Protein AF-A0A1H4ZM71-F1 (afdb_monomer_lite)

Structure (mmCIF, N/CA/C/O backbone):
data_AF-A0A1H4ZM71-F1
#
_entry.id   AF-A0A1H4ZM71-F1
#
loop_
_atom_site.group_PDB
_atom_site.id
_atom_site.type_symbol
_atom_site.label_atom_id
_atom_site.label_alt_id
_atom_site.label_comp_id
_atom_site.label_asym_id
_atom_site.label_entity_id
_atom_site.label_seq_id
_atom_site.pdbx_PDB_ins_code
_atom_site.Cartn_x
_atom_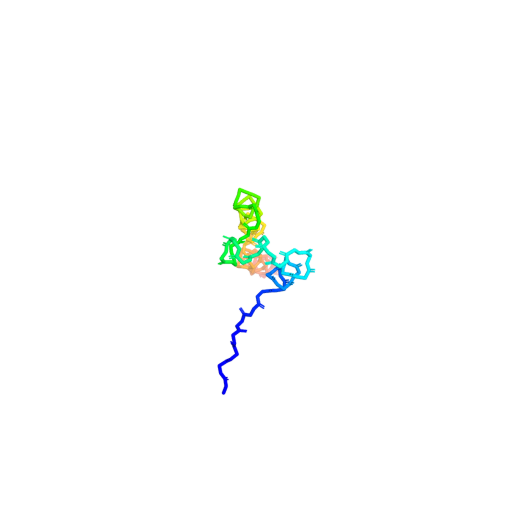site.Cartn_y
_atom_site.Cartn_z
_atom_site.occupancy
_atom_site.B_iso_or_equiv
_atom_site.auth_seq_id
_atom_site.auth_comp_id
_atom_site.auth_asym_id
_atom_site.auth_atom_id
_atom_site.pdbx_PDB_model_num
ATOM 1 N N . MET A 1 1 ? 23.677 -15.346 5.224 1.00 41.59 1 MET A N 1
ATOM 2 C CA . MET A 1 1 ? 23.338 -14.744 3.915 1.00 41.59 1 MET A CA 1
ATOM 3 C C . MET A 1 1 ? 22.273 -13.689 4.155 1.00 41.59 1 MET A C 1
ATOM 5 O O . MET A 1 1 ? 21.297 -13.980 4.834 1.00 41.59 1 MET A O 1
ATOM 9 N N . LYS A 1 2 ? 22.501 -12.446 3.721 1.00 48.53 2 LYS A N 1
ATOM 10 C CA . LYS A 1 2 ? 21.542 -11.349 3.894 1.00 48.53 2 LYS A CA 1
ATOM 11 C C . LYS A 1 2 ? 20.412 -11.585 2.890 1.00 48.53 2 LYS A C 1
ATOM 13 O O . LYS A 1 2 ? 20.669 -11.612 1.694 1.00 48.53 2 LYS A O 1
ATOM 18 N N . HIS A 1 3 ? 19.199 -11.852 3.365 1.00 53.66 3 HIS A N 1
ATOM 19 C CA . HIS A 1 3 ? 18.041 -11.916 2.479 1.00 53.66 3 HIS A CA 1
ATOM 20 C C . HIS A 1 3 ? 17.737 -10.494 2.022 1.00 53.66 3 HIS A C 1
ATOM 22 O O . HIS A 1 3 ? 17.113 -9.723 2.756 1.00 53.66 3 HIS A O 1
ATOM 28 N N . ASP A 1 4 ? 18.210 -10.132 0.834 1.00 71.19 4 ASP A N 1
ATOM 29 C CA . ASP A 1 4 ? 17.779 -8.900 0.197 1.00 71.19 4 ASP A CA 1
ATOM 30 C C . ASP A 1 4 ? 16.282 -9.040 -0.086 1.00 71.19 4 ASP A C 1
ATOM 32 O O . ASP A 1 4 ? 15.833 -9.907 -0.837 1.00 71.19 4 ASP A O 1
ATOM 36 N N . ARG A 1 5 ? 15.477 -8.236 0.617 1.00 73.19 5 ARG A N 1
ATOM 37 C CA . ARG A 1 5 ? 14.023 -8.216 0.447 1.00 73.19 5 ARG A CA 1
ATOM 38 C C . ARG A 1 5 ? 13.722 -7.534 -0.881 1.00 73.19 5 ARG A C 1
ATOM 40 O O . ARG A 1 5 ? 13.548 -6.320 -0.939 1.00 73.19 5 ARG A O 1
ATOM 47 N N . ILE A 1 6 ? 13.690 -8.322 -1.948 1.00 72.62 6 ILE A N 1
ATOM 48 C CA . ILE A 1 6 ? 13.281 -7.869 -3.276 1.00 72.62 6 ILE A CA 1
ATOM 49 C C . ILE A 1 6 ? 11.751 -7.843 -3.303 1.00 72.62 6 ILE A C 1
ATOM 51 O O . ILE A 1 6 ? 11.098 -8.832 -2.970 1.00 72.62 6 ILE A O 1
ATOM 55 N N . SER A 1 7 ? 11.160 -6.701 -3.661 1.00 78.75 7 SER A N 1
ATOM 56 C CA . SER A 1 7 ? 9.709 -6.620 -3.825 1.00 78.75 7 SER A CA 1
ATOM 57 C C . SER A 1 7 ? 9.282 -7.394 -5.075 1.00 78.75 7 SER A C 1
ATOM 59 O O . SER A 1 7 ? 9.954 -7.344 -6.106 1.00 78.75 7 SER A O 1
ATOM 61 N N . VAL A 1 8 ? 8.135 -8.074 -5.008 1.00 81.44 8 VAL A N 1
ATOM 62 C CA . VAL A 1 8 ? 7.567 -8.788 -6.167 1.00 81.44 8 VAL A CA 1
ATOM 63 C C . VAL A 1 8 ? 7.352 -7.828 -7.341 1.00 81.44 8 VAL A C 1
ATOM 65 O O . VAL A 1 8 ? 7.603 -8.189 -8.481 1.00 81.44 8 VAL A O 1
ATOM 68 N N . THR A 1 9 ? 6.989 -6.576 -7.056 1.00 77.12 9 THR A N 1
ATOM 69 C CA . THR A 1 9 ? 6.829 -5.515 -8.058 1.00 77.12 9 THR A CA 1
ATOM 70 C C . THR A 1 9 ? 8.132 -5.169 -8.782 1.00 77.12 9 THR A C 1
ATOM 72 O O . THR A 1 9 ? 8.121 -4.925 -9.987 1.00 77.12 9 THR A O 1
ATOM 75 N N . ASN A 1 10 ? 9.264 -5.150 -8.073 1.00 80.75 10 ASN A N 1
ATOM 76 C CA . ASN A 1 10 ? 10.565 -4.923 -8.702 1.00 80.75 10 ASN A CA 1
ATOM 77 C C . ASN A 1 10 ? 10.966 -6.117 -9.568 1.00 80.75 10 ASN A C 1
ATOM 79 O O . ASN A 1 10 ? 11.503 -5.921 -10.654 1.00 80.75 10 ASN A O 1
ATOM 83 N N . LEU A 1 11 ? 10.660 -7.337 -9.116 1.00 83.81 11 LEU A N 1
ATOM 84 C CA . LEU A 1 11 ? 10.916 -8.549 -9.888 1.00 83.81 11 LEU A CA 1
ATOM 85 C C . LEU A 1 11 ? 10.084 -8.578 -11.177 1.00 83.81 11 LEU A C 1
ATOM 87 O O . LEU A 1 11 ? 10.628 -8.853 -12.242 1.00 83.81 11 LEU A O 1
ATOM 91 N N . SER A 1 12 ? 8.794 -8.237 -11.102 1.00 82.31 12 SER A N 1
ATOM 92 C CA . SER A 1 12 ? 7.925 -8.166 -12.280 1.00 82.31 12 SER A CA 1
ATOM 93 C C . SER A 1 12 ? 8.354 -7.067 -13.251 1.00 82.31 12 SER A C 1
ATOM 95 O O . SER 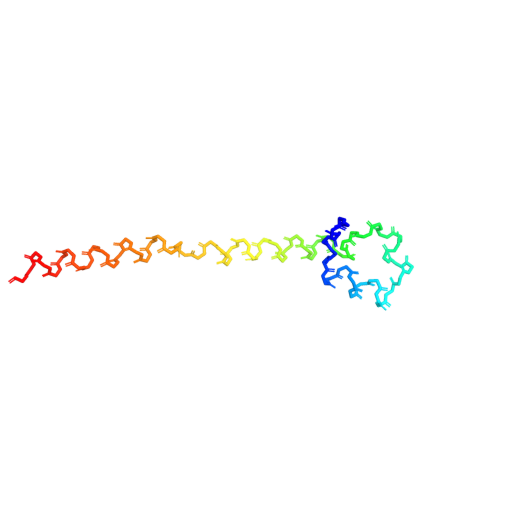A 1 12 ? 8.371 -7.306 -14.451 1.00 82.31 12 SER A O 1
ATOM 97 N N . PHE A 1 13 ? 8.763 -5.893 -12.754 1.00 83.44 13 PHE A N 1
ATOM 98 C CA . PHE A 1 13 ? 9.230 -4.816 -13.631 1.00 83.44 13 PHE A CA 1
ATOM 99 C C . PHE A 1 13 ? 10.537 -5.188 -14.348 1.00 83.44 13 PHE A C 1
ATOM 101 O O . PHE A 1 13 ? 10.671 -4.949 -15.546 1.00 83.44 13 PHE A O 1
ATOM 108 N N . TYR A 1 14 ? 11.478 -5.825 -13.644 1.00 85.00 14 TYR A N 1
ATOM 109 C CA . TYR A 1 14 ? 12.702 -6.331 -14.265 1.00 85.00 14 TYR A CA 1
ATOM 110 C C . TYR A 1 14 ? 12.420 -7.423 -15.308 1.00 85.00 14 TYR A C 1
ATOM 112 O O . TYR A 1 14 ? 13.028 -7.410 -16.375 1.00 85.00 14 TYR A O 1
ATOM 120 N N . ALA A 1 15 ? 11.489 -8.341 -15.023 1.00 88.25 15 ALA A N 1
ATOM 121 C CA . ALA A 1 15 ? 11.098 -9.401 -15.954 1.00 88.25 15 ALA A CA 1
ATOM 122 C C . ALA A 1 15 ? 10.407 -8.864 -17.221 1.00 88.25 15 ALA A C 1
ATOM 124 O O . ALA A 1 15 ? 10.566 -9.443 -18.292 1.00 88.25 15 ALA A O 1
ATOM 125 N N . GLU A 1 16 ? 9.653 -7.769 -17.108 1.00 87.38 16 GLU A N 1
ATOM 126 C CA . GLU A 1 16 ? 8.968 -7.130 -18.235 1.00 87.38 16 GLU A CA 1
ATOM 127 C C . GLU A 1 16 ? 9.927 -6.310 -19.109 1.00 87.38 16 GLU A C 1
ATOM 129 O O . GLU A 1 16 ? 9.886 -6.407 -20.336 1.00 87.38 16 GLU A O 1
ATOM 134 N N . ASN A 1 17 ? 10.793 -5.492 -18.497 1.00 86.69 17 ASN A N 1
ATOM 135 C CA . ASN A 1 17 ? 11.760 -4.675 -19.229 1.00 86.69 17 ASN A CA 1
ATOM 136 C C . ASN A 1 17 ? 13.028 -4.399 -18.392 1.00 86.69 17 ASN A C 1
ATOM 138 O O . ASN A 1 17 ? 13.081 -3.415 -17.639 1.00 86.69 17 ASN A O 1
ATOM 142 N N . PRO A 1 18 ? 14.079 -5.225 -18.539 1.00 87.50 18 PRO A N 1
ATOM 143 C CA . PRO A 1 18 ? 15.278 -5.127 -17.712 1.00 87.50 18 PRO A CA 1
ATOM 144 C C . PRO A 1 18 ? 16.065 -3.835 -17.962 1.00 87.50 18 PRO A C 1
ATOM 146 O O . PRO A 1 18 ? 16.567 -3.230 -17.014 1.00 87.50 18 PRO A O 1
ATOM 149 N N . ASP A 1 19 ? 16.123 -3.351 -19.206 1.00 89.50 19 ASP A N 1
ATOM 150 C CA . ASP A 1 19 ? 16.830 -2.111 -19.545 1.00 89.50 19 ASP A CA 1
ATOM 151 C C . ASP A 1 19 ? 16.173 -0.892 -18.897 1.00 89.50 19 ASP A C 1
ATOM 153 O O . ASP A 1 19 ? 16.854 -0.026 -18.334 1.00 89.50 19 ASP A O 1
ATOM 157 N N . ALA A 1 20 ? 14.840 -0.819 -18.947 1.00 84.06 20 ALA A N 1
ATOM 158 C CA . ALA A 1 20 ? 14.086 0.247 -18.298 1.00 84.06 20 ALA A CA 1
ATOM 159 C C . ALA A 1 20 ? 14.226 0.183 -16.770 1.00 84.06 20 ALA A C 1
ATOM 161 O O . ALA A 1 20 ? 14.408 1.222 -16.131 1.00 84.06 20 ALA A O 1
ATOM 162 N N . PHE A 1 21 ? 14.207 -1.020 -16.188 1.00 84.75 21 PHE A N 1
ATOM 163 C CA . PHE A 1 21 ? 14.425 -1.228 -14.757 1.00 84.75 21 PHE A CA 1
ATOM 164 C C . PHE A 1 21 ? 15.806 -0.732 -14.302 1.00 84.75 21 PHE A C 1
ATOM 166 O O . PHE A 1 21 ? 15.907 0.022 -13.327 1.00 84.75 21 PHE A O 1
ATOM 173 N N . CYS A 1 22 ? 16.865 -1.108 -15.026 1.00 85.12 22 CYS A N 1
ATOM 174 C CA . CYS A 1 22 ? 18.237 -0.693 -14.736 1.00 85.12 22 CYS A CA 1
ATOM 175 C C . CYS A 1 22 ? 18.406 0.827 -14.869 1.00 85.12 22 CYS A C 1
ATOM 177 O O . CYS A 1 22 ? 18.984 1.457 -13.982 1.00 85.12 22 CYS A O 1
ATOM 179 N N . LYS A 1 23 ? 17.830 1.441 -15.913 1.00 85.75 23 LYS A N 1
ATOM 180 C CA . LYS A 1 23 ? 17.821 2.907 -16.089 1.00 85.75 23 LYS A CA 1
ATOM 181 C C . LYS A 1 23 ? 17.060 3.632 -14.976 1.00 85.75 23 LYS A C 1
ATOM 183 O O . LYS A 1 23 ? 17.458 4.722 -14.572 1.00 85.75 23 LYS A O 1
ATOM 188 N N . ALA A 1 24 ? 15.986 3.035 -14.460 1.00 80.00 24 ALA A N 1
ATOM 189 C CA . ALA A 1 24 ? 15.218 3.575 -13.339 1.00 80.00 24 ALA A CA 1
ATOM 190 C C . ALA A 1 24 ? 15.896 3.356 -11.970 1.00 80.00 24 ALA A C 1
ATOM 192 O O . ALA A 1 24 ? 15.442 3.916 -10.967 1.00 80.00 24 ALA A O 1
ATOM 193 N N . GLY A 1 25 ? 16.962 2.550 -11.898 1.00 77.19 25 GLY A N 1
ATOM 194 C CA . GLY A 1 25 ? 17.671 2.239 -10.654 1.00 77.19 25 GLY A CA 1
ATOM 195 C C . GLY A 1 25 ? 16.792 1.521 -9.625 1.00 77.19 25 GLY A C 1
ATOM 196 O O . GLY A 1 25 ? 16.887 1.809 -8.432 1.00 77.19 25 GLY A O 1
ATOM 197 N N . GLY A 1 26 ? 15.875 0.658 -10.077 1.00 68.75 26 GLY A N 1
ATOM 198 C CA . GLY A 1 26 ? 14.949 -0.071 -9.199 1.00 68.75 26 GLY A CA 1
ATOM 199 C C . GLY A 1 26 ? 13.841 0.781 -8.566 1.00 68.75 26 GLY A C 1
ATOM 200 O O . GLY A 1 26 ? 13.166 0.329 -7.639 1.00 68.75 26 GLY A O 1
ATOM 201 N N . LYS A 1 27 ? 13.644 2.017 -9.046 1.00 72.75 27 LYS A N 1
ATOM 202 C CA . LYS A 1 27 ? 12.499 2.862 -8.684 1.00 72.75 27 LYS A CA 1
ATOM 203 C C . LYS A 1 27 ? 11.251 2.433 -9.466 1.00 72.75 27 LYS A C 1
ATOM 205 O O . LYS A 1 27 ? 11.377 1.916 -10.576 1.00 72.75 27 LYS A O 1
ATOM 210 N N . PRO A 1 28 ? 10.040 2.664 -8.926 1.00 68.50 28 PRO A N 1
ATOM 211 C CA . PRO A 1 28 ? 8.808 2.347 -9.638 1.00 68.50 28 PRO A CA 1
ATOM 212 C C . PRO A 1 28 ? 8.754 3.076 -10.983 1.00 68.50 28 PRO A C 1
ATOM 214 O O . PRO A 1 28 ? 9.006 4.281 -11.037 1.00 68.50 28 PRO A O 1
ATOM 217 N N . TYR A 1 29 ? 8.348 2.351 -12.031 1.00 67.62 29 TYR A N 1
ATOM 218 C CA . TYR A 1 29 ? 8.129 2.862 -13.393 1.00 67.62 29 TYR A CA 1
ATOM 219 C C . TYR A 1 29 ? 7.370 4.202 -13.408 1.00 67.62 29 TYR A C 1
ATOM 221 O O . TYR A 1 29 ? 7.696 5.103 -14.178 1.00 67.62 29 TYR A O 1
ATOM 229 N N . ASN A 1 30 ? 6.389 4.363 -12.510 1.00 76.25 30 ASN A N 1
ATOM 230 C CA . ASN A 1 30 ? 5.638 5.600 -12.351 1.00 76.25 30 ASN A CA 1
ATOM 231 C C . ASN A 1 30 ? 5.514 6.001 -10.873 1.00 76.25 30 ASN A C 1
ATOM 233 O O . ASN A 1 30 ? 4.649 5.522 -10.134 1.00 76.25 30 ASN A O 1
ATOM 237 N N . ALA A 1 31 ? 6.354 6.949 -10.452 1.00 75.56 31 ALA A N 1
ATOM 238 C CA . ALA A 1 31 ? 6.358 7.482 -9.090 1.00 75.56 31 ALA A CA 1
ATOM 239 C C . ALA A 1 31 ? 5.026 8.145 -8.688 1.00 75.56 31 ALA A C 1
ATOM 241 O O . ALA A 1 31 ? 4.641 8.112 -7.516 1.00 75.56 31 ALA A O 1
ATOM 242 N N . LYS A 1 32 ? 4.291 8.730 -9.645 1.00 78.50 32 LYS A N 1
ATOM 243 C CA . LYS A 1 32 ? 2.991 9.363 -9.382 1.00 78.50 32 LYS A CA 1
ATOM 244 C C . LYS A 1 32 ? 1.935 8.310 -9.051 1.00 78.50 32 LYS A C 1
ATOM 246 O O . LYS A 1 32 ? 1.224 8.479 -8.062 1.00 78.50 32 LYS A O 1
ATOM 251 N N . ALA A 1 33 ? 1.873 7.228 -9.827 1.00 77.44 33 ALA A N 1
ATOM 252 C CA . ALA A 1 33 ? 0.957 6.115 -9.580 1.00 77.44 33 ALA A CA 1
ATOM 253 C C . ALA A 1 33 ? 1.267 5.417 -8.246 1.00 77.44 33 ALA A C 1
ATOM 255 O O . ALA A 1 33 ? 0.364 5.225 -7.435 1.00 77.44 33 ALA A O 1
ATOM 256 N N . ALA A 1 34 ? 2.547 5.149 -7.963 1.00 80.31 34 ALA A N 1
ATOM 257 C CA . ALA A 1 34 ? 2.974 4.560 -6.693 1.00 80.31 34 ALA A CA 1
ATOM 258 C C . ALA A 1 34 ? 2.567 5.422 -5.483 1.00 80.31 34 ALA A C 1
ATOM 260 O O . ALA A 1 34 ? 2.061 4.909 -4.486 1.00 80.31 34 ALA A O 1
ATOM 261 N N . ARG A 1 35 ? 2.723 6.750 -5.583 1.00 81.94 35 ARG A N 1
ATOM 262 C CA . ARG A 1 35 ? 2.314 7.685 -4.526 1.00 81.94 35 ARG A CA 1
ATOM 263 C C . ARG A 1 35 ? 0.799 7.715 -4.317 1.00 81.94 35 ARG A C 1
ATOM 265 O O . ARG A 1 35 ? 0.355 7.808 -3.176 1.00 81.94 35 ARG A O 1
ATOM 272 N N . ILE A 1 36 ? 0.015 7.663 -5.395 1.00 83.12 36 ILE A N 1
ATOM 273 C CA . ILE A 1 36 ? -1.453 7.609 -5.310 1.00 83.12 36 ILE A CA 1
ATOM 274 C C . ILE A 1 36 ? -1.882 6.302 -4.637 1.00 83.12 36 ILE A C 1
ATOM 276 O O . ILE A 1 36 ? -2.589 6.355 -3.635 1.00 83.12 36 ILE A O 1
ATOM 280 N N . GLY A 1 37 ? -1.357 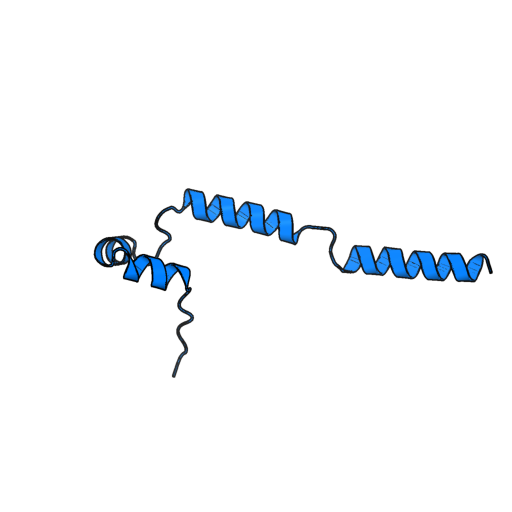5.159 -5.089 1.00 78.44 37 GLY A N 1
ATOM 281 C CA . GLY A 1 37 ? -1.644 3.858 -4.481 1.00 78.44 37 GLY A CA 1
ATOM 282 C C . GLY A 1 37 ? -1.282 3.805 -2.994 1.00 78.44 37 GLY A C 1
ATOM 283 O O . GLY A 1 37 ? -2.083 3.352 -2.181 1.00 78.44 37 GLY A O 1
ATOM 284 N N . ALA A 1 38 ? -0.126 4.352 -2.602 1.00 81.56 38 ALA A N 1
ATOM 285 C CA . ALA A 1 38 ? 0.267 4.440 -1.193 1.00 81.56 38 ALA A CA 1
ATOM 286 C C . ALA A 1 38 ? -0.690 5.315 -0.365 1.00 81.56 38 ALA A C 1
ATOM 288 O O . ALA A 1 38 ? -1.022 4.976 0.773 1.00 81.56 38 ALA A O 1
ATOM 289 N N . ARG A 1 39 ? -1.167 6.429 -0.934 1.00 81.75 39 ARG A N 1
ATOM 290 C CA . ARG A 1 39 ? -2.139 7.310 -0.276 1.00 81.75 39 ARG A CA 1
ATOM 291 C C . ARG A 1 39 ? -3.464 6.590 -0.050 1.00 81.75 39 ARG A C 1
ATOM 293 O O . ARG A 1 39 ? -4.009 6.674 1.050 1.00 81.75 39 ARG A O 1
ATOM 300 N N . ASP A 1 40 ? -3.954 5.862 -1.042 1.00 79.81 40 ASP A N 1
ATOM 301 C CA . ASP A 1 40 ? -5.213 5.128 -0.921 1.00 79.81 40 ASP A CA 1
ATOM 302 C C . ASP A 1 40 ? -5.085 3.945 0.046 1.00 79.81 40 ASP A C 1
ATOM 304 O O . ASP A 1 40 ? -5.931 3.790 0.927 1.00 79.81 40 ASP A O 1
ATOM 308 N N . HIS A 1 41 ? -3.968 3.212 0.018 1.00 77.75 41 HIS A N 1
ATOM 309 C CA . HIS A 1 41 ? -3.668 2.199 1.035 1.00 77.75 41 HIS A CA 1
ATOM 310 C C . HIS A 1 41 ? -3.629 2.782 2.453 1.00 77.75 41 HIS A C 1
ATOM 312 O O . HIS A 1 41 ? -4.166 2.174 3.379 1.00 77.75 41 HIS A O 1
ATOM 318 N N . SER A 1 42 ? -3.055 3.976 2.637 1.00 74.38 42 SER A N 1
ATOM 319 C CA . SER A 1 42 ? -3.043 4.633 3.951 1.00 74.38 42 SER A CA 1
ATOM 320 C C . SER A 1 42 ? -4.440 5.050 4.422 1.00 74.38 42 SER A C 1
ATOM 322 O O . SER A 1 42 ? -4.709 5.052 5.621 1.00 74.38 42 SER A O 1
ATOM 324 N N . ARG A 1 43 ? -5.351 5.373 3.494 1.00 70.94 43 ARG A N 1
ATOM 325 C CA . ARG A 1 43 ? -6.752 5.691 3.803 1.00 70.94 43 ARG A CA 1
ATOM 326 C C . ARG A 1 43 ? -7.543 4.445 4.181 1.00 70.94 43 ARG A C 1
ATOM 328 O O . ARG A 1 43 ? -8.275 4.487 5.163 1.00 70.94 43 ARG A O 1
ATOM 335 N N . VAL A 1 44 ? -7.358 3.338 3.462 1.00 65.69 44 VAL A N 1
ATOM 336 C CA . VAL A 1 44 ? -8.006 2.053 3.775 1.00 65.69 44 VAL A CA 1
ATOM 337 C C . VAL A 1 44 ? -7.490 1.487 5.099 1.00 65.69 44 VAL A C 1
ATOM 339 O O . VAL A 1 44 ? -8.280 1.054 5.931 1.00 65.69 44 VAL A O 1
ATOM 342 N N . GLY A 1 45 ? -6.183 1.580 5.361 1.00 62.12 45 GLY A N 1
ATOM 343 C CA . GLY A 1 45 ? -5.598 1.208 6.656 1.00 62.12 45 GLY A CA 1
ATOM 344 C C . GLY A 1 45 ? -6.023 2.108 7.826 1.00 62.12 45 GLY A C 1
ATOM 345 O O . GLY A 1 45 ? -5.787 1.754 8.977 1.00 62.12 45 GLY A O 1
ATOM 346 N N . ARG A 1 46 ? -6.659 3.254 7.540 1.00 63.22 46 ARG A N 1
ATOM 347 C CA . ARG A 1 46 ? -7.223 4.195 8.521 1.00 63.22 46 ARG A CA 1
ATOM 348 C C . ARG A 1 46 ? -8.716 3.957 8.793 1.00 63.22 46 ARG A C 1
ATOM 350 O O . ARG A 1 46 ? -9.292 4.689 9.598 1.00 63.22 46 ARG A O 1
ATOM 357 N N . LEU A 1 47 ? -9.345 2.948 8.175 1.00 60.44 47 LEU A N 1
ATOM 358 C CA . LEU A 1 47 ? -10.640 2.436 8.646 1.00 60.44 47 LEU A CA 1
ATOM 359 C C . LEU A 1 47 ? -10.583 2.232 10.167 1.00 60.44 47 LEU A C 1
ATOM 361 O O . LEU A 1 47 ? -9.498 1.925 10.676 1.00 60.44 47 LEU A O 1
ATOM 365 N N . PRO A 1 48 ? -11.698 2.476 10.890 1.00 60.97 48 PRO A N 1
ATOM 366 C CA . PRO A 1 48 ? -11.698 2.602 12.340 1.00 60.97 48 PRO A CA 1
ATOM 367 C C . PRO A 1 48 ? -10.874 1.478 12.938 1.00 60.97 48 PRO A C 1
ATOM 369 O O . PRO A 1 48 ? -11.118 0.300 12.672 1.00 60.97 48 PRO A O 1
ATOM 372 N N . SER A 1 49 ? -9.819 1.884 13.647 1.00 66.50 49 SER A N 1
ATOM 373 C CA . SER A 1 49 ? -8.825 0.964 14.171 1.00 66.50 49 SER A CA 1
ATOM 374 C C . SER A 1 49 ? -9.544 -0.154 14.915 1.00 66.50 49 SER A C 1
ATOM 376 O O . SER A 1 49 ? -10.601 0.067 15.511 1.00 66.50 49 SER A O 1
ATOM 378 N N . LYS A 1 50 ? -8.974 -1.363 14.924 1.00 70.88 50 LYS A N 1
ATOM 379 C CA . LYS A 1 50 ? -9.529 -2.476 15.711 1.00 70.88 50 LYS A CA 1
ATOM 380 C C . LYS A 1 50 ? -9.862 -2.050 17.155 1.00 70.88 50 LYS A C 1
ATOM 382 O O . LYS A 1 50 ? -10.788 -2.585 17.746 1.00 70.88 50 LYS A O 1
ATOM 387 N N . ALA A 1 51 ? -9.172 -1.031 17.679 1.00 73.62 51 ALA A N 1
ATOM 388 C CA . ALA A 1 51 ? -9.465 -0.391 18.956 1.00 73.62 51 ALA A CA 1
ATOM 389 C C . ALA A 1 51 ? -10.862 0.254 19.047 1.00 73.62 51 ALA A C 1
ATOM 391 O O . ALA A 1 51 ? -11.515 0.061 20.064 1.00 73.62 51 ALA A O 1
ATOM 392 N N . LEU A 1 52 ? -11.364 0.961 18.025 1.00 81.88 52 LEU A N 1
ATOM 393 C CA . LEU A 1 52 ? -12.726 1.520 18.064 1.00 81.88 52 LEU A CA 1
ATOM 394 C C . LEU A 1 52 ? -13.772 0.404 18.176 1.00 81.88 52 LEU A C 1
ATOM 396 O O . LEU A 1 52 ? -14.704 0.508 18.967 1.00 81.88 52 LEU A O 1
ATOM 400 N N . TYR A 1 53 ? -13.579 -0.684 17.428 1.00 82.81 53 TYR A N 1
ATOM 401 C CA . TYR A 1 53 ? -14.452 -1.854 17.505 1.00 82.81 53 TYR A CA 1
ATOM 402 C C . TYR A 1 53 ? -14.437 -2.479 18.909 1.00 82.81 53 TYR A C 1
ATOM 404 O O . TYR A 1 53 ? -15.491 -2.765 19.475 1.00 82.81 53 TYR A O 1
ATOM 412 N N . VAL A 1 54 ? -13.251 -2.626 19.508 1.00 87.44 5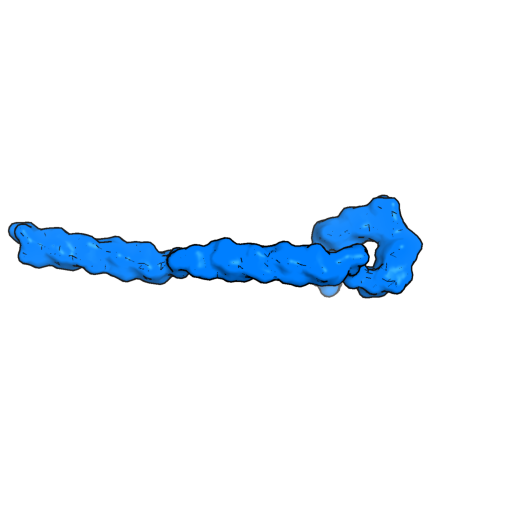4 VAL A N 1
ATOM 413 C CA . VAL A 1 54 ? -13.102 -3.131 20.882 1.00 87.44 54 VAL A CA 1
ATOM 414 C C . VAL A 1 54 ? -13.794 -2.212 21.892 1.00 87.44 54 VAL A C 1
ATOM 416 O O . VAL A 1 54 ? -14.550 -2.706 22.723 1.00 87.44 54 VAL A O 1
ATOM 419 N N . ILE A 1 55 ? -13.603 -0.892 21.796 1.00 90.81 55 ILE A N 1
ATOM 420 C CA . ILE A 1 55 ? -14.231 0.087 22.700 1.00 90.81 55 ILE A CA 1
ATOM 421 C C . ILE A 1 55 ? -15.757 -0.016 22.638 1.00 90.81 55 ILE A C 1
ATOM 423 O O . ILE A 1 55 ? -16.403 -0.110 23.679 1.00 90.81 55 ILE A O 1
ATOM 427 N N . LEU A 1 56 ? -16.331 -0.048 21.431 1.00 92.12 56 LEU A N 1
ATOM 428 C CA . LEU A 1 56 ? -17.780 -0.172 21.250 1.00 92.12 56 LEU A CA 1
ATOM 429 C C . LEU A 1 56 ? -18.315 -1.489 21.820 1.00 92.12 56 LEU A C 1
ATOM 431 O O . LEU A 1 56 ? -19.359 -1.499 22.467 1.00 92.12 56 LEU A O 1
ATOM 435 N N . THR A 1 57 ? -17.580 -2.585 21.628 1.00 91.81 57 THR A N 1
ATOM 436 C CA . THR A 1 57 ? -17.979 -3.906 22.133 1.00 91.81 57 THR A CA 1
ATOM 437 C C . THR A 1 57 ? -17.973 -3.939 23.663 1.00 91.81 57 THR A C 1
ATOM 439 O O . THR A 1 57 ? -18.943 -4.379 24.275 1.00 91.81 57 THR A O 1
ATOM 442 N N . VAL A 1 58 ? -16.912 -3.427 24.297 1.00 95.25 58 VAL A N 1
ATOM 443 C CA . VAL A 1 58 ? -16.808 -3.366 25.764 1.00 95.25 58 VAL A CA 1
ATOM 444 C C . VAL A 1 58 ? -17.890 -2.460 26.353 1.00 95.25 58 VAL A C 1
ATOM 446 O O . VAL A 1 58 ? -18.531 -2.838 27.332 1.00 95.25 58 VAL A O 1
ATOM 449 N N . ALA A 1 59 ? -18.140 -1.299 25.740 1.00 95.81 59 ALA A N 1
ATOM 450 C CA . ALA A 1 59 ? -19.190 -0.383 26.179 1.00 95.81 59 ALA A CA 1
ATOM 451 C C . ALA A 1 59 ? -20.588 -1.018 26.092 1.00 95.81 59 ALA A C 1
ATOM 453 O O . ALA A 1 59 ? -21.380 -0.874 27.020 1.00 95.81 59 ALA A O 1
ATOM 454 N N . ALA A 1 60 ? -20.877 -1.763 25.020 1.00 96.00 60 ALA A N 1
ATOM 455 C CA . ALA A 1 60 ? -22.148 -2.466 24.861 1.00 96.00 60 ALA A CA 1
ATOM 456 C C . ALA A 1 60 ? -22.349 -3.556 25.928 1.00 96.00 60 ALA A C 1
ATOM 458 O O . ALA A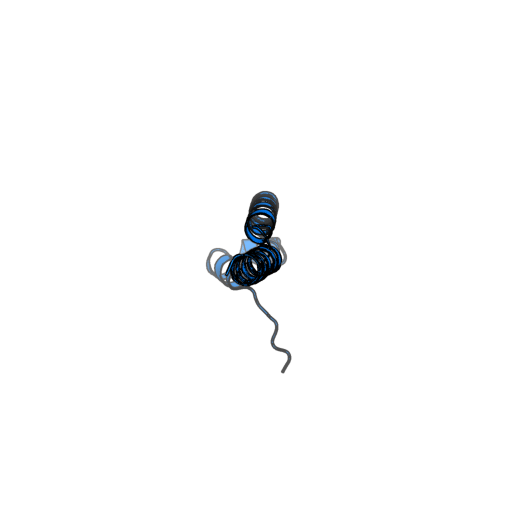 1 60 ? -23.434 -3.658 26.495 1.00 96.00 60 ALA A O 1
ATOM 459 N N . ILE A 1 61 ? -21.304 -4.331 26.245 1.00 97.06 61 ILE A N 1
ATOM 460 C CA . ILE A 1 61 ? -21.357 -5.349 27.307 1.00 97.06 61 ILE A CA 1
ATOM 461 C C . ILE A 1 61 ? -21.588 -4.692 28.672 1.00 97.06 61 ILE A C 1
ATOM 463 O O . ILE A 1 61 ? -22.455 -5.131 29.421 1.00 97.06 61 ILE A O 1
ATOM 467 N N . ALA A 1 62 ? -20.850 -3.626 28.993 1.00 96.69 62 ALA A N 1
ATOM 468 C CA . ALA A 1 62 ? -21.012 -2.909 30.257 1.00 96.69 62 ALA A CA 1
ATOM 469 C C . ALA A 1 62 ? -22.422 -2.314 30.405 1.00 96.69 62 ALA A C 1
ATOM 471 O O . ALA A 1 62 ? -23.020 -2.412 31.474 1.00 96.69 62 ALA A O 1
ATOM 472 N N . LEU A 1 63 ? -22.972 -1.749 29.326 1.00 97.56 63 LEU A N 1
ATOM 473 C CA . LEU A 1 63 ? -24.337 -1.229 29.307 1.00 97.56 63 LEU A CA 1
ATOM 474 C C . LEU A 1 63 ? -25.373 -2.344 29.506 1.00 97.56 63 LEU A C 1
ATOM 476 O O . LEU A 1 63 ? -26.307 -2.166 30.280 1.00 97.56 63 LEU A O 1
ATOM 480 N N . TYR A 1 64 ? -25.194 -3.493 28.850 1.00 96.56 64 TYR A N 1
ATOM 481 C CA . TYR A 1 64 ? -26.065 -4.655 29.036 1.00 96.56 64 TYR A CA 1
ATOM 482 C C . TYR A 1 64 ? -26.063 -5.131 30.493 1.00 96.56 64 TYR A C 1
ATOM 484 O O . TYR A 1 64 ? -27.129 -5.342 31.061 1.00 96.56 64 TYR A O 1
ATOM 492 N N . LEU A 1 65 ? -24.884 -5.234 31.115 1.00 96.31 65 LEU A N 1
ATOM 493 C CA . LEU A 1 65 ? -24.752 -5.627 32.521 1.00 96.31 65 LEU A CA 1
ATOM 494 C C . LEU A 1 65 ? -25.335 -4.596 33.495 1.00 96.31 65 LEU A C 1
ATOM 496 O O . LEU A 1 65 ? -25.789 -4.979 34.561 1.00 96.31 65 LEU A O 1
ATOM 500 N N . TYR A 1 66 ? -25.311 -3.306 33.155 1.00 95.38 66 TYR A N 1
ATOM 501 C CA . TYR A 1 66 ? -25.925 -2.259 33.976 1.00 95.38 66 TYR A CA 1
ATOM 502 C C . TYR A 1 66 ? -27.460 -2.273 33.907 1.00 95.38 66 TYR A C 1
ATOM 504 O O . TYR A 1 66 ? -28.124 -1.887 34.864 1.00 95.38 66 TYR A O 1
ATOM 512 N N . LEU A 1 67 ? -28.017 -2.677 32.762 1.00 94.25 67 LEU A N 1
ATOM 513 C CA . LEU A 1 67 ? -29.461 -2.714 32.508 1.00 94.25 67 LEU A CA 1
ATOM 514 C C . LEU A 1 67 ? -30.113 -4.073 32.822 1.00 94.25 67 LEU A C 1
ATOM 516 O O . LEU A 1 67 ? -31.337 -4.169 32.732 1.00 94.25 67 LEU A O 1
ATOM 520 N N . SER A 1 68 ? -29.317 -5.102 33.132 1.00 82.50 68 SER A N 1
ATOM 521 C CA . SER A 1 68 ? -29.773 -6.445 33.533 1.00 82.50 68 SER A CA 1
ATOM 522 C C . SER A 1 68 ? -29.857 -6.560 35.049 1.00 82.50 68 SER A C 1
ATOM 524 O O . SER A 1 68 ? -30.799 -7.232 35.521 1.00 82.50 68 SER A O 1
#

Sequence (68 aa):
MKHDRISVTNLSFYAENPDAFCKAGGKPYNAKAARIGARDHSRVGRLPSKALYVILTVAAIALYLYLS

Organism: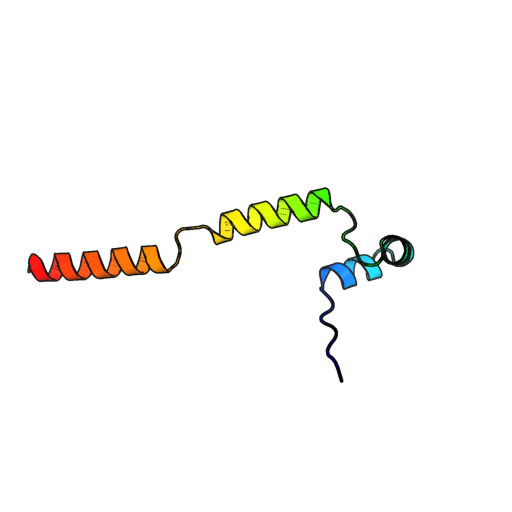 NCBI:txid556534

Foldseek 3Di:
DDPPPDDPQLVVVCVVPVVLCVVCVSDPPDPVVVVVVVVVVVVVCVDPPVVVVVVVVVVVVVVVVVVD

Radius of gyration: 22.36 Å; chains: 1; bounding box: 53×24×54 Å

pLDDT: mean 79.69, std 11.76, range [41.59, 97.56]

Secondary structure (DSSP, 8-state):
-------HHHHHHHHH-HHHHHHHTT--S-HHHHHHHHHHHHHHTTSS-HHHHHHHHHHHHHHHHHH-